Protein AF-A0A7R9BBB9-F1 (afdb_monomer)

Mean predicted aligned error: 8.65 Å

Solvent-accessible surface area (backbone atoms only — not comparable to full-atom values): 6242 Å² total; per-residue (Å²): 112,39,47,41,67,58,48,54,52,32,54,42,31,42,71,56,50,80,82,53,90,83,56,84,65,88,80,62,55,69,69,56,46,53,53,49,12,52,52,24,46,53,50,52,52,57,56,52,40,87,47,92,80,59,37,27,24,41,54,84,42,52,78,38,56,41,89,54,45,82,61,86,72,93,69,66,87,88,57,52,72,66,56,45,49,52,41,21,51,53,33,44,53,50,52,54,56,56,60,74,66,57,79,78,86,126

Nearest PDB structures (foldseek):
  2hwx-assembly1_A  TM=6.259E-01  e=3.100E-03  Homo sapiens
  2w69-assembly1_A  TM=3.303E-01  e=2.787E+00  Influenza A virus

Radius of gyration: 16.7 Å; Cα contacts (8 Å, |Δi|>4): 102; chains: 1; bounding box: 33×33×52 Å

Sequence (106 aa):
MVPLVVIKELEGLARGGRDRDFIPLAHVAPEHAARVAESAKTALTFLRSRLPGVRCVTSRGTVLAPTSCAMEEETDLQQGNDDRILTTSLSLCKIANDEDTKPGRC

Organism: Timema shepardi (NCBI:txid629360)

pLDDT: mean 79.69, std 15.16, range [39.44, 96.69]

InterPro domains:
  IPR002716 PIN domain [PF13638] (2-94)

Structure (mmCIF, N/CA/C/O backbone):
data_AF-A0A7R9BBB9-F1
#
_entry.id   AF-A0A7R9BBB9-F1
#
loop_
_atom_site.group_PDB
_atom_site.id
_atom_site.type_symbol
_atom_site.label_atom_id
_atom_site.label_alt_id
_atom_site.label_comp_id
_atom_site.label_asym_id
_atom_site.label_entity_id
_atom_site.label_seq_id
_atom_site.pdbx_PDB_ins_code
_atom_site.Cartn_x
_atom_site.Cartn_y
_atom_site.Cartn_z
_atom_site.occupancy
_atom_site.B_iso_or_equiv
_atom_site.auth_seq_id
_atom_site.auth_comp_id
_atom_site.auth_asym_id
_atom_site.auth_atom_id
_atom_site.pdbx_PDB_model_num
ATOM 1 N N . MET A 1 1 ? -7.695 6.580 5.595 1.00 88.19 1 MET A N 1
ATOM 2 C CA . MET A 1 1 ? -6.704 5.791 6.358 1.00 88.19 1 MET A CA 1
ATOM 3 C C . MET A 1 1 ? -6.015 4.846 5.391 1.00 88.19 1 MET A C 1
ATOM 5 O O . MET A 1 1 ? -6.701 4.334 4.520 1.00 88.19 1 MET A O 1
ATOM 9 N N . VAL A 1 2 ? -4.699 4.666 5.493 1.00 91.94 2 VAL A N 1
ATOM 10 C CA . VAL A 1 2 ? -3.900 3.883 4.538 1.00 91.94 2 VAL A CA 1
ATOM 11 C C . VAL A 1 2 ? -3.165 2.761 5.281 1.00 91.94 2 VAL A C 1
ATOM 13 O O . VAL A 1 2 ? -2.363 3.069 6.163 1.00 91.94 2 VAL A O 1
ATOM 16 N N . PRO A 1 3 ? -3.424 1.479 4.973 1.00 92.50 3 PRO A N 1
ATOM 17 C CA . PRO A 1 3 ? -2.695 0.365 5.576 1.00 92.50 3 PRO A CA 1
ATOM 18 C C . PRO A 1 3 ? -1.192 0.425 5.267 1.00 92.50 3 PRO A C 1
ATOM 20 O O . PRO A 1 3 ? -0.805 0.726 4.138 1.00 92.50 3 PRO A O 1
ATOM 23 N N . LEU A 1 4 ? -0.337 0.091 6.238 1.00 90.94 4 LEU A N 1
ATOM 24 C CA . LEU A 1 4 ? 1.124 0.110 6.059 1.00 90.94 4 LEU A CA 1
ATOM 25 C C . LEU A 1 4 ? 1.624 -0.790 4.923 1.00 90.94 4 LEU A C 1
ATOM 27 O O . LEU A 1 4 ? 2.582 -0.432 4.243 1.00 90.94 4 LEU A O 1
ATOM 31 N N . VAL A 1 5 ? 0.962 -1.925 4.679 1.00 89.88 5 VAL A N 1
ATOM 32 C CA . VAL A 1 5 ? 1.302 -2.818 3.560 1.00 89.88 5 VAL A CA 1
ATOM 33 C C . VAL A 1 5 ? 1.246 -2.092 2.211 1.00 89.88 5 VAL A C 1
ATOM 35 O O . VAL A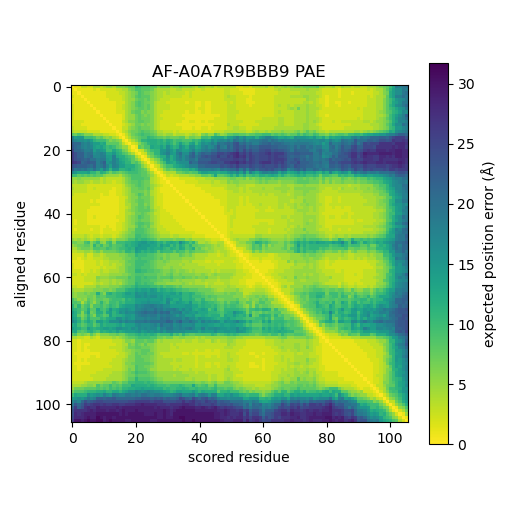 1 5 ? 2.130 -2.274 1.383 1.00 89.88 5 VAL A O 1
ATOM 38 N N . VAL A 1 6 ? 0.295 -1.170 2.031 1.00 92.31 6 VAL A N 1
ATOM 39 C CA . VAL A 1 6 ? 0.173 -0.360 0.809 1.00 92.31 6 VAL A CA 1
ATOM 40 C C . VAL A 1 6 ? 1.343 0.616 0.677 1.00 92.31 6 VAL A C 1
ATOM 42 O O . VAL A 1 6 ? 1.828 0.842 -0.428 1.00 92.31 6 VAL A O 1
ATOM 45 N N . ILE A 1 7 ? 1.835 1.175 1.789 1.00 91.62 7 ILE A N 1
ATOM 46 C CA . ILE A 1 7 ? 3.013 2.056 1.774 1.00 91.62 7 ILE A CA 1
ATOM 47 C C . ILE A 1 7 ? 4.252 1.278 1.319 1.00 91.62 7 ILE A C 1
ATOM 49 O O . ILE A 1 7 ? 4.965 1.751 0.436 1.00 91.62 7 ILE A O 1
ATOM 53 N N . LYS A 1 8 ? 4.464 0.070 1.859 1.00 89.69 8 LYS A N 1
ATOM 54 C CA . LYS A 1 8 ? 5.587 -0.800 1.472 1.00 89.69 8 LYS A CA 1
ATOM 55 C C . LYS A 1 8 ? 5.536 -1.167 -0.017 1.00 89.69 8 LYS A C 1
ATOM 57 O O . LYS A 1 8 ? 6.537 -1.027 -0.716 1.00 89.69 8 LYS A O 1
ATOM 62 N N . GLU A 1 9 ? 4.363 -1.544 -0.527 1.00 90.56 9 GLU A N 1
ATOM 63 C CA . GLU A 1 9 ? 4.172 -1.841 -1.955 1.00 90.56 9 GLU A CA 1
ATOM 64 C C . GLU A 1 9 ? 4.468 -0.621 -2.841 1.00 90.56 9 GLU A C 1
ATOM 66 O O . GLU A 1 9 ? 5.175 -0.734 -3.843 1.00 90.56 9 GLU A O 1
ATOM 71 N N . LEU A 1 10 ? 3.999 0.573 -2.459 1.00 92.75 10 LEU A N 1
ATOM 72 C CA . LEU A 1 10 ? 4.305 1.809 -3.186 1.00 92.75 10 LEU A CA 1
ATOM 73 C C . LEU A 1 10 ? 5.808 2.122 -3.190 1.00 92.75 10 LEU A C 1
ATOM 75 O O . LEU A 1 10 ? 6.329 2.587 -4.203 1.00 92.75 10 LEU A O 1
ATOM 79 N N . GLU A 1 11 ? 6.523 1.856 -2.096 1.00 90.62 11 GLU A N 1
ATOM 80 C CA . GLU A 1 11 ? 7.981 2.013 -2.038 1.00 90.62 11 GLU A CA 1
ATOM 81 C C . GLU A 1 11 ? 8.705 1.019 -2.955 1.00 90.62 11 GLU A C 1
ATOM 83 O O . GLU A 1 11 ? 9.639 1.413 -3.662 1.00 90.62 11 GLU A O 1
ATOM 88 N N .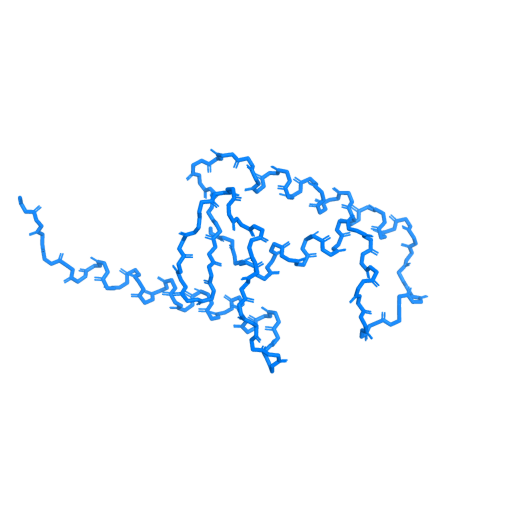 GLY A 1 12 ? 8.242 -0.233 -3.018 1.00 89.69 12 GLY A N 1
ATOM 89 C CA . GLY A 1 12 ? 8.737 -1.233 -3.968 1.00 89.69 12 GLY A CA 1
ATOM 90 C C . GLY A 1 12 ? 8.487 -0.832 -5.427 1.00 89.69 12 GLY A C 1
ATOM 91 O O . GLY A 1 12 ? 9.398 -0.874 -6.263 1.00 89.69 12 GLY A O 1
ATOM 92 N N . LEU A 1 13 ? 7.279 -0.352 -5.738 1.00 91.38 13 LEU A N 1
ATOM 93 C CA . LEU A 1 13 ? 6.912 0.141 -7.069 1.00 91.38 13 LEU A CA 1
ATOM 94 C C . LEU A 1 13 ? 7.733 1.372 -7.471 1.00 91.38 13 LEU A C 1
ATOM 96 O O . LEU A 1 13 ? 8.240 1.425 -8.591 1.00 91.38 13 LEU A O 1
ATOM 100 N N . ALA A 1 14 ? 7.951 2.321 -6.558 1.00 92.06 14 ALA A N 1
ATOM 101 C CA . ALA A 1 14 ? 8.761 3.515 -6.807 1.00 92.06 14 ALA A CA 1
ATOM 102 C C . ALA A 1 14 ? 10.228 3.190 -7.154 1.00 92.06 14 ALA A C 1
ATOM 104 O O . ALA A 1 14 ? 10.876 3.955 -7.874 1.00 92.06 14 ALA A O 1
ATOM 105 N N . ARG A 1 15 ? 10.749 2.044 -6.688 1.00 89.00 15 ARG A N 1
ATOM 106 C CA . ARG A 1 15 ? 12.092 1.525 -7.021 1.00 89.00 15 ARG A CA 1
ATOM 107 C C . ARG A 1 15 ? 12.141 0.744 -8.342 1.00 89.00 15 ARG A C 1
ATOM 109 O O . ARG A 1 15 ? 13.227 0.311 -8.748 1.00 89.00 15 ARG A O 1
ATOM 116 N N . GLY A 1 16 ? 11.001 0.590 -9.017 1.00 79.62 16 GLY A N 1
ATOM 117 C CA . GLY A 1 16 ? 10.863 -0.124 -10.285 1.00 79.62 16 GLY A CA 1
ATOM 118 C C . GLY A 1 16 ? 10.466 -1.594 -10.142 1.00 79.62 16 GLY A C 1
ATOM 119 O O . GLY A 1 16 ? 10.739 -2.366 -11.053 1.00 79.62 16 GLY A O 1
ATOM 120 N N . GLY A 1 17 ? 9.872 -2.003 -9.011 1.00 69.25 17 GLY A N 1
ATOM 121 C CA . GLY A 1 17 ? 9.321 -3.355 -8.837 1.00 69.25 17 GLY A CA 1
ATOM 122 C C . GLY A 1 17 ? 10.362 -4.481 -8.836 1.00 69.25 17 GLY A C 1
ATOM 123 O O . GLY A 1 17 ? 10.017 -5.626 -9.108 1.00 69.25 17 GLY A O 1
ATOM 124 N N . ARG A 1 18 ? 11.628 -4.153 -8.549 1.00 59.12 18 ARG A N 1
ATOM 125 C CA . ARG A 1 18 ? 12.780 -5.070 -8.623 1.00 59.12 18 ARG A CA 1
ATOM 126 C C . ARG A 1 18 ? 12.819 -6.150 -7.533 1.00 59.12 18 ARG A C 1
ATOM 128 O O . ARG A 1 18 ? 13.566 -7.099 -7.698 1.00 59.12 18 ARG A O 1
ATOM 135 N N . ASP A 1 19 ? 12.002 -6.014 -6.489 1.00 56.72 19 ASP A N 1
ATOM 136 C CA . ASP A 1 19 ? 11.912 -6.937 -5.339 1.00 56.72 19 ASP A CA 1
ATOM 137 C C . ASP A 1 19 ? 10.787 -7.981 -5.480 1.00 56.72 19 ASP A C 1
ATOM 139 O O . ASP A 1 19 ? 10.430 -8.675 -4.532 1.00 56.72 19 ASP A O 1
ATOM 143 N N . ARG A 1 20 ? 10.150 -8.080 -6.656 1.00 57.72 20 ARG A N 1
ATOM 144 C CA . ARG A 1 20 ? 9.108 -9.089 -6.887 1.00 57.72 20 ARG A CA 1
ATOM 145 C C . ARG A 1 20 ? 9.764 -10.438 -7.172 1.00 57.72 20 ARG A C 1
ATOM 147 O O . ARG A 1 20 ? 9.859 -10.838 -8.327 1.00 57.72 20 ARG A O 1
ATOM 154 N N . ASP A 1 21 ? 10.130 -11.157 -6.117 1.00 54.25 21 ASP A N 1
ATOM 155 C CA . ASP A 1 21 ? 10.695 -12.516 -6.187 1.00 54.25 21 ASP A CA 1
ATOM 156 C C . ASP A 1 21 ? 9.783 -13.538 -6.905 1.00 54.25 21 ASP A C 1
ATOM 158 O O . ASP A 1 21 ? 10.227 -14.619 -7.285 1.00 54.25 21 ASP A O 1
ATOM 162 N N . PHE A 1 22 ? 8.505 -13.204 -7.136 1.00 52.06 22 PHE A N 1
ATOM 163 C CA . PHE A 1 22 ? 7.478 -14.170 -7.545 1.00 52.06 22 PHE A CA 1
ATOM 164 C C . PHE A 1 22 ? 6.860 -13.962 -8.930 1.00 52.06 22 PHE A C 1
ATOM 166 O O . PHE A 1 22 ? 6.099 -14.820 -9.374 1.00 52.06 22 PHE A O 1
ATOM 173 N N . ILE A 1 23 ? 7.164 -12.873 -9.647 1.00 52.88 23 ILE A N 1
ATOM 174 C CA . ILE A 1 23 ? 6.703 -12.722 -11.036 1.00 52.88 23 ILE A CA 1
ATOM 175 C C . ILE A 1 23 ? 7.902 -12.409 -11.921 1.00 52.88 23 ILE A C 1
ATOM 177 O O . ILE A 1 23 ? 8.438 -11.304 -11.827 1.00 52.88 23 ILE A O 1
ATOM 181 N N . PRO A 1 24 ? 8.295 -13.322 -12.829 1.00 48.97 24 PRO A N 1
ATOM 182 C CA . PRO A 1 24 ? 9.211 -12.978 -13.899 1.00 48.97 24 PRO A CA 1
ATOM 183 C C . PRO A 1 24 ? 8.596 -11.805 -14.668 1.00 48.97 24 PRO A C 1
ATOM 185 O O . PRO A 1 24 ? 7.622 -11.963 -15.403 1.00 48.97 24 PRO A O 1
ATOM 188 N N . LEU A 1 25 ? 9.157 -10.607 -14.496 1.00 56.38 25 LEU A N 1
ATOM 189 C CA . LEU A 1 25 ? 8.780 -9.363 -15.183 1.00 56.38 25 LEU A CA 1
ATOM 190 C C . LEU A 1 25 ? 9.009 -9.421 -16.708 1.00 56.38 25 LEU A C 1
ATOM 192 O O . LEU A 1 25 ? 9.016 -8.387 -17.368 1.00 56.38 25 LEU A O 1
ATOM 196 N N . ALA A 1 26 ? 9.146 -10.615 -17.290 1.00 56.06 26 ALA A N 1
ATOM 197 C CA . ALA A 1 26 ? 9.344 -10.859 -18.713 1.00 56.06 26 ALA A CA 1
ATOM 198 C C . ALA A 1 26 ? 8.229 -10.271 -19.605 1.00 56.06 26 ALA A C 1
ATOM 200 O O . ALA A 1 26 ? 8.405 -10.185 -20.815 1.00 56.06 26 ALA A O 1
ATOM 201 N N . HIS A 1 27 ? 7.104 -9.831 -19.024 1.00 60.91 27 HIS A N 1
ATOM 202 C CA . HIS A 1 27 ? 5.946 -9.307 -19.754 1.00 60.91 27 HIS A CA 1
ATOM 203 C C . HIS A 1 27 ? 5.565 -7.855 -19.431 1.00 60.91 27 HIS A C 1
ATOM 205 O O . HIS A 1 27 ? 4.607 -7.347 -20.012 1.00 60.91 27 HIS A O 1
ATOM 211 N N . VAL A 1 28 ? 6.275 -7.159 -18.535 1.00 69.44 28 VAL A N 1
ATOM 212 C CA . VAL A 1 28 ? 5.963 -5.748 -18.255 1.00 69.44 28 VAL A CA 1
ATOM 213 C C . VAL A 1 28 ? 6.836 -4.856 -19.126 1.00 69.44 28 VAL A C 1
ATOM 215 O O . VAL A 1 28 ? 8.054 -4.817 -18.970 1.00 69.44 28 VAL A O 1
ATOM 218 N N . ALA A 1 29 ? 6.204 -4.115 -20.040 1.00 82.12 29 ALA A N 1
ATOM 219 C CA . ALA A 1 29 ? 6.898 -3.147 -20.880 1.00 82.12 29 ALA A CA 1
ATOM 220 C C . ALA A 1 29 ? 7.672 -2.135 -20.002 1.00 82.12 29 ALA A C 1
ATOM 222 O O . ALA A 1 29 ? 7.073 -1.563 -19.082 1.00 82.12 29 ALA A O 1
ATOM 223 N N . PRO A 1 30 ? 8.961 -1.857 -20.280 1.00 83.44 30 PRO A N 1
ATOM 224 C CA . PRO A 1 30 ? 9.777 -0.949 -19.466 1.00 83.44 30 PRO A CA 1
ATOM 225 C C . PRO A 1 30 ? 9.148 0.436 -19.275 1.00 83.44 30 PRO A C 1
ATOM 227 O O . PRO A 1 30 ? 9.211 1.019 -18.195 1.00 83.44 30 PRO A O 1
ATOM 230 N N . GLU A 1 31 ? 8.472 0.937 -20.307 1.00 87.88 31 GLU A N 1
ATOM 231 C CA . GLU A 1 31 ? 7.762 2.215 -20.276 1.00 87.88 31 GLU A CA 1
ATOM 232 C C . GLU A 1 31 ? 6.569 2.198 -19.303 1.00 87.88 31 GLU A C 1
ATOM 234 O O . GLU A 1 31 ? 6.330 3.164 -18.575 1.00 87.88 31 GLU A O 1
ATOM 239 N N . HIS A 1 32 ? 5.850 1.072 -19.218 1.00 88.25 32 HIS A N 1
ATOM 240 C CA . HIS A 1 32 ? 4.781 0.891 -18.237 1.00 88.25 32 HIS A CA 1
ATOM 241 C C . HIS A 1 32 ? 5.343 0.853 -16.813 1.00 88.25 32 HIS A C 1
ATOM 243 O O . HIS A 1 32 ? 4.829 1.547 -15.936 1.00 88.25 32 HIS A O 1
ATOM 249 N N . ALA A 1 33 ? 6.427 0.103 -16.587 1.00 87.06 33 ALA A N 1
ATOM 250 C CA . ALA A 1 33 ? 7.085 0.046 -15.284 1.00 87.06 33 ALA A CA 1
ATOM 251 C C . ALA A 1 33 ? 7.567 1.434 -14.825 1.00 87.06 33 ALA A C 1
ATOM 253 O O . ALA A 1 33 ? 7.350 1.809 -13.673 1.00 87.06 33 ALA A O 1
ATOM 254 N N . ALA A 1 34 ? 8.145 2.232 -15.730 1.00 90.12 34 ALA A N 1
ATOM 255 C CA . ALA A 1 34 ?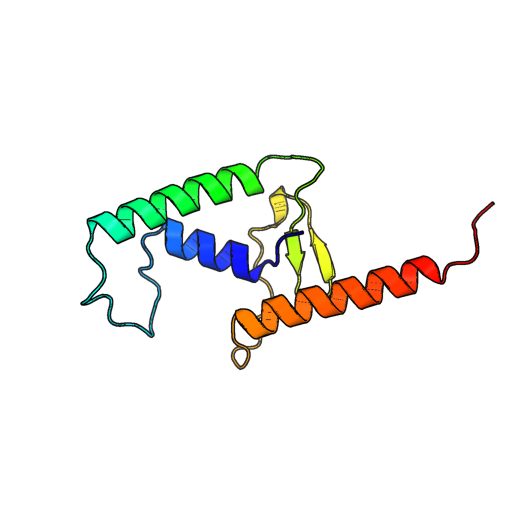 8.565 3.602 -15.441 1.00 90.12 34 ALA A CA 1
ATOM 256 C C . ALA A 1 34 ? 7.382 4.505 -15.051 1.00 90.12 34 ALA A C 1
ATOM 258 O O . ALA A 1 34 ? 7.456 5.227 -14.055 1.00 90.12 34 ALA A O 1
ATOM 259 N N . ARG A 1 35 ? 6.261 4.423 -15.780 1.00 93.12 35 ARG A N 1
ATOM 260 C CA . ARG A 1 35 ? 5.030 5.163 -15.452 1.00 93.12 35 ARG A CA 1
ATOM 261 C C . ARG A 1 35 ? 4.461 4.787 -14.085 1.00 93.12 35 ARG A C 1
ATOM 263 O O . ARG A 1 35 ? 4.040 5.670 -13.335 1.00 93.12 35 ARG A O 1
ATOM 270 N N . VAL A 1 36 ? 4.433 3.494 -13.761 1.00 93.94 36 VAL A N 1
ATOM 271 C CA . VAL A 1 36 ? 3.962 3.005 -12.456 1.00 93.94 36 VAL A CA 1
ATOM 272 C C . VAL A 1 36 ? 4.886 3.489 -11.342 1.00 93.94 36 VAL A C 1
ATOM 274 O O . VAL A 1 36 ? 4.400 3.995 -10.333 1.00 93.94 36 VAL A O 1
ATOM 277 N N . ALA A 1 37 ? 6.205 3.419 -11.541 1.00 93.62 37 ALA A N 1
ATOM 278 C CA . ALA A 1 37 ? 7.175 3.915 -10.572 1.00 93.62 37 ALA A CA 1
ATOM 279 C C . ALA A 1 37 ? 7.004 5.419 -10.302 1.00 93.62 37 ALA A C 1
ATOM 281 O O . ALA A 1 37 ? 7.019 5.841 -9.147 1.00 93.62 37 ALA A O 1
ATOM 282 N N . GLU A 1 38 ? 6.790 6.232 -11.339 1.00 95.81 38 GLU A N 1
ATOM 283 C CA . GLU A 1 38 ? 6.581 7.676 -11.175 1.00 95.81 38 GLU A CA 1
ATOM 284 C C . GLU A 1 38 ? 5.252 8.005 -10.478 1.00 95.81 38 GLU A C 1
ATOM 286 O O . GLU A 1 38 ? 5.189 8.855 -9.583 1.00 95.81 38 GLU A O 1
ATOM 291 N N . SER A 1 39 ? 4.199 7.255 -10.808 1.00 96.69 39 SER A N 1
ATOM 292 C CA . SER A 1 39 ? 2.910 7.355 -10.116 1.00 96.69 39 SER A CA 1
ATOM 293 C C . SER A 1 39 ? 3.051 7.001 -8.631 1.00 96.69 39 SER A C 1
ATOM 295 O O . SER A 1 39 ? 2.514 7.700 -7.771 1.00 96.69 39 SER A O 1
ATOM 297 N N . ALA A 1 40 ? 3.836 5.968 -8.307 1.00 95.44 40 ALA A N 1
ATOM 298 C CA . ALA A 1 40 ? 4.101 5.559 -6.932 1.00 95.44 40 ALA A CA 1
ATOM 299 C C . ALA A 1 40 ? 4.900 6.615 -6.147 1.00 95.44 40 ALA A C 1
ATOM 301 O O . ALA A 1 40 ? 4.556 6.911 -5.002 1.00 95.44 40 ALA A O 1
ATOM 302 N N . LYS A 1 4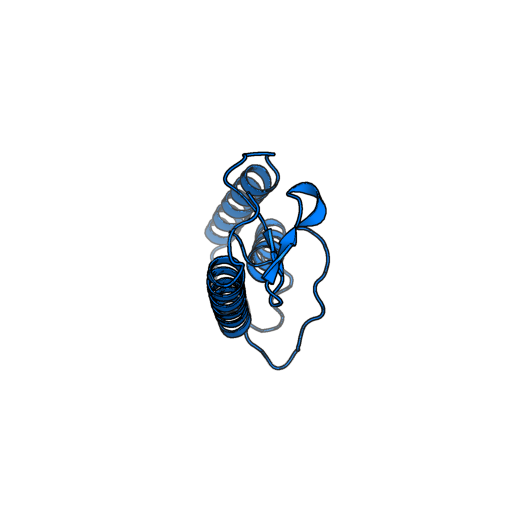1 ? 5.907 7.258 -6.756 1.00 95.19 41 LYS A N 1
ATOM 303 C CA . LYS A 1 41 ? 6.631 8.386 -6.131 1.00 95.19 41 LYS A CA 1
ATOM 304 C C . LYS A 1 41 ? 5.704 9.560 -5.822 1.00 95.19 41 LYS A C 1
ATOM 306 O O . LYS A 1 41 ? 5.783 10.143 -4.736 1.00 95.19 41 LYS A O 1
ATOM 311 N N . THR A 1 42 ? 4.808 9.885 -6.752 1.00 95.75 42 THR A N 1
ATOM 312 C CA . THR A 1 42 ? 3.811 10.949 -6.569 1.00 95.75 42 THR A CA 1
ATOM 313 C C . THR A 1 42 ? 2.867 10.617 -5.413 1.00 95.75 42 THR A C 1
ATOM 315 O O . THR A 1 42 ? 2.663 11.444 -4.522 1.00 95.75 42 THR A O 1
ATOM 318 N N . ALA A 1 43 ? 2.364 9.381 -5.363 1.00 93.88 43 ALA A N 1
ATOM 319 C CA . ALA A 1 43 ? 1.523 8.905 -4.268 1.00 93.88 43 ALA A CA 1
ATOM 320 C C . ALA A 1 43 ? 2.248 8.967 -2.913 1.00 93.88 43 ALA A C 1
ATOM 322 O O . ALA A 1 43 ? 1.698 9.495 -1.952 1.00 93.88 43 ALA A O 1
ATOM 323 N N . LEU A 1 44 ? 3.501 8.508 -2.827 1.00 91.69 44 LEU A N 1
ATOM 324 C CA . LEU A 1 44 ? 4.296 8.584 -1.593 1.00 91.69 44 LEU A CA 1
ATOM 325 C C . LEU A 1 44 ? 4.534 10.026 -1.138 1.00 91.69 44 LEU A C 1
ATOM 327 O O . LEU A 1 44 ? 4.503 10.309 0.058 1.00 91.69 44 LEU A O 1
ATOM 331 N N . THR A 1 45 ? 4.742 10.945 -2.080 1.00 91.81 45 THR A N 1
ATOM 332 C CA . THR A 1 45 ? 4.889 12.377 -1.783 1.00 91.81 45 THR A CA 1
ATOM 333 C C . THR A 1 45 ? 3.601 12.937 -1.185 1.00 91.81 45 THR A C 1
ATOM 335 O O . THR A 1 45 ? 3.638 13.607 -0.154 1.00 91.81 45 THR A O 1
ATOM 338 N N . PHE A 1 46 ? 2.451 12.596 -1.772 1.00 90.44 46 PHE A N 1
ATOM 339 C CA . PHE A 1 46 ? 1.143 12.958 -1.234 1.00 90.44 46 PHE A CA 1
ATO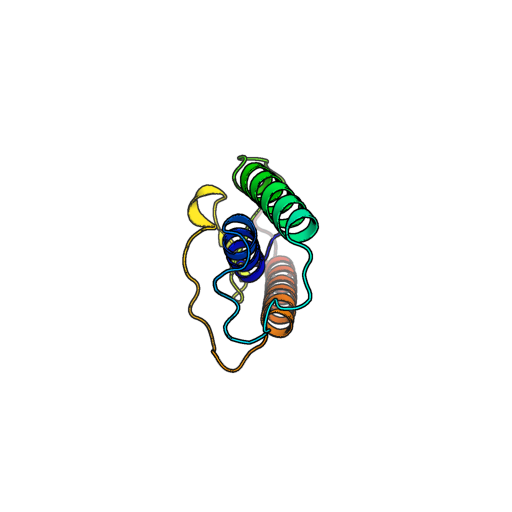M 340 C C . PHE A 1 46 ? 0.902 12.354 0.157 1.00 90.44 46 PHE A C 1
ATOM 342 O O . PHE A 1 46 ? 0.490 13.060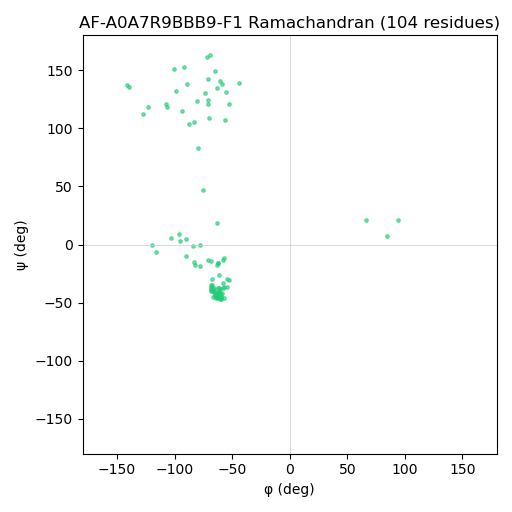 1.070 1.00 90.44 46 PHE A O 1
ATOM 349 N N . LEU A 1 47 ? 1.208 11.074 0.364 1.00 88.31 47 LEU A N 1
ATOM 350 C CA . LEU A 1 47 ? 0.972 10.390 1.641 1.00 88.31 47 LEU A CA 1
ATOM 351 C C . LEU A 1 47 ? 1.859 10.910 2.779 1.00 88.31 47 LEU A C 1
ATOM 353 O O . LEU A 1 47 ? 1.446 10.900 3.936 1.00 88.31 47 LEU A O 1
ATOM 357 N N . ARG A 1 48 ? 3.064 11.389 2.452 1.00 84.50 48 ARG A N 1
ATOM 358 C CA . ARG A 1 48 ? 3.986 12.026 3.406 1.00 84.50 48 ARG A CA 1
ATOM 359 C C . ARG A 1 48 ? 3.681 13.505 3.629 1.00 84.50 48 ARG A C 1
ATOM 361 O O . ARG A 1 48 ? 4.183 14.091 4.590 1.00 84.50 48 ARG A O 1
ATOM 368 N N . SER A 1 49 ? 2.868 14.120 2.769 1.00 80.12 49 SER A N 1
ATOM 369 C CA . SER A 1 49 ? 2.379 15.471 3.017 1.00 80.12 49 SER A CA 1
ATOM 370 C C . SER A 1 49 ? 1.514 15.454 4.283 1.00 80.12 49 SER A C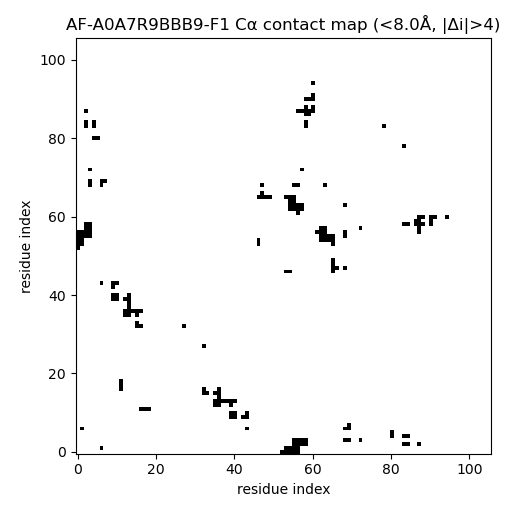 1
ATOM 372 O O . SER A 1 49 ? 0.719 14.541 4.499 1.00 80.12 49 SER A O 1
ATOM 374 N N . ARG A 1 50 ? 1.704 16.431 5.179 1.00 73.88 50 ARG A N 1
ATOM 375 C CA . ARG A 1 50 ? 1.023 16.501 6.489 1.00 73.88 50 ARG A CA 1
ATOM 376 C C . ARG A 1 50 ? -0.444 16.937 6.350 1.00 73.88 50 ARG A C 1
ATOM 378 O O . ARG A 1 50 ? -0.897 17.837 7.052 1.00 73.88 50 ARG A O 1
ATOM 385 N N . LEU A 1 51 ? -1.175 16.339 5.414 1.00 81.06 51 LEU A N 1
ATOM 386 C CA . LEU A 1 51 ? -2.579 16.639 5.184 1.00 81.06 51 LEU A CA 1
ATOM 387 C C . LEU A 1 51 ? -3.430 16.036 6.311 1.00 81.06 51 LEU A C 1
ATOM 389 O O . LEU A 1 51 ? -3.314 14.841 6.589 1.00 81.06 51 LEU A O 1
ATOM 393 N N . PRO A 1 52 ? -4.332 16.817 6.929 1.00 77.50 52 PRO A N 1
ATOM 394 C CA . PRO A 1 52 ? -5.088 16.392 8.111 1.00 77.50 52 PRO A CA 1
ATOM 395 C C . PRO A 1 52 ? -6.030 15.197 7.865 1.00 77.50 52 PRO A C 1
ATOM 397 O O . PRO A 1 52 ? -6.441 14.535 8.814 1.00 77.50 52 PRO A O 1
ATOM 400 N N . GLY A 1 53 ? -6.353 14.882 6.606 1.00 82.50 53 GLY A N 1
ATOM 401 C CA . GLY A 1 53 ? -7.199 13.740 6.234 1.00 82.50 53 GLY A CA 1
ATOM 402 C C . GLY A 1 53 ? -6.450 12.427 5.971 1.00 82.50 53 GLY A C 1
ATOM 403 O O . GLY A 1 53 ? -7.084 11.377 5.836 1.00 82.50 53 GLY A O 1
ATOM 404 N N . VAL A 1 54 ? -5.116 12.451 5.896 1.00 85.50 54 VAL A N 1
ATOM 405 C CA . VAL A 1 54 ? -4.311 11.286 5.509 1.00 85.50 54 VAL A CA 1
ATOM 406 C C . VAL A 1 54 ? -3.587 10.735 6.730 1.00 85.50 54 VAL A C 1
ATOM 408 O O . VAL A 1 54 ? -2.825 11.427 7.397 1.00 85.50 54 VAL A O 1
ATOM 411 N N . ARG A 1 55 ? -3.856 9.466 7.046 1.00 88.00 55 ARG A N 1
ATOM 412 C CA . ARG A 1 55 ? -3.294 8.763 8.205 1.00 88.00 55 ARG A CA 1
ATOM 413 C C . ARG A 1 55 ? -2.928 7.343 7.810 1.00 88.00 55 ARG A C 1
ATOM 415 O O . ARG A 1 55 ? -3.746 6.691 7.153 1.00 88.00 55 ARG A O 1
ATOM 422 N N . CYS A 1 56 ? -1.754 6.874 8.218 1.00 90.06 56 CYS A N 1
ATOM 423 C CA . CYS A 1 56 ? -1.345 5.486 8.013 1.00 90.06 56 CYS A CA 1
ATOM 424 C C . CYS A 1 56 ? -1.740 4.630 9.208 1.00 90.06 56 CYS A C 1
ATOM 426 O O . CYS A 1 56 ? -1.865 5.144 10.320 1.00 90.06 56 CYS A O 1
ATOM 428 N N . VAL A 1 57 ? -1.961 3.340 8.980 1.00 91.38 57 VAL A N 1
ATOM 429 C CA . VAL A 1 57 ? -2.484 2.443 10.009 1.00 91.38 57 VAL A CA 1
ATOM 430 C C . VAL A 1 57 ? -1.812 1.084 9.930 1.00 91.38 57 VAL A C 1
ATOM 432 O O . VAL A 1 57 ? -1.632 0.535 8.842 1.00 91.38 57 VAL A O 1
ATOM 435 N N . THR A 1 58 ? -1.463 0.541 11.090 1.00 90.38 58 THR A N 1
ATOM 436 C CA . THR A 1 58 ? -1.010 -0.847 11.228 1.00 90.38 58 THR A CA 1
ATOM 437 C C . THR A 1 58 ? -2.187 -1.819 11.046 1.00 90.38 58 THR A C 1
ATOM 439 O O . THR A 1 58 ? -3.354 -1.443 11.185 1.00 90.38 58 THR A O 1
ATOM 442 N N . SER A 1 59 ? -1.913 -3.093 10.771 1.00 86.38 59 SER A N 1
ATOM 443 C CA . SER A 1 59 ? -2.902 -4.187 10.790 1.00 86.38 59 SER A CA 1
ATOM 444 C C . SER A 1 59 ? -3.655 -4.294 12.122 1.00 86.38 59 SER A C 1
ATOM 446 O O . SER A 1 59 ? -4.842 -4.621 12.143 1.00 86.38 59 SER A O 1
ATOM 448 N N . ARG A 1 60 ? -3.008 -3.910 13.231 1.00 86.50 60 ARG A N 1
ATOM 449 C CA . ARG A 1 60 ? -3.605 -3.844 14.577 1.00 86.50 60 ARG A CA 1
ATOM 450 C C . ARG A 1 60 ? -4.481 -2.605 14.813 1.00 86.50 60 ARG A C 1
ATOM 452 O O . ARG A 1 60 ? -5.020 -2.446 15.901 1.00 86.50 60 ARG A O 1
ATOM 459 N N . GLY A 1 61 ? -4.626 -1.720 13.824 1.00 87.19 61 GLY A N 1
ATOM 460 C CA . GLY A 1 61 ? -5.464 -0.521 13.919 1.00 87.19 61 GLY A CA 1
ATOM 461 C C . GLY A 1 61 ? -4.786 0.686 14.578 1.00 87.19 61 GLY A C 1
ATOM 462 O O . GLY A 1 61 ? -5.432 1.710 14.794 1.00 87.19 61 GLY A O 1
ATOM 463 N N . THR A 1 62 ? -3.483 0.617 14.873 1.00 89.31 62 THR A N 1
ATOM 464 C CA . THR A 1 62 ? -2.738 1.761 15.415 1.00 89.31 62 THR A CA 1
ATOM 465 C C . THR A 1 62 ? -2.556 2.817 14.336 1.00 89.31 62 THR A C 1
ATOM 467 O O . THR A 1 62 ? -1.949 2.561 13.295 1.00 89.31 62 THR A O 1
ATOM 470 N N . VAL A 1 63 ? -3.058 4.019 14.602 1.00 89.00 63 VAL A N 1
ATOM 471 C CA . VAL A 1 63 ? -2.914 5.170 13.712 1.00 89.00 63 VAL A CA 1
ATOM 472 C C . VAL A 1 63 ? -1.536 5.795 13.905 1.00 89.00 63 VAL A C 1
ATOM 474 O O . VAL A 1 63 ? -1.169 6.195 15.007 1.00 89.00 63 VAL A O 1
ATOM 477 N N . LEU A 1 64 ? -0.783 5.896 12.817 1.00 85.44 64 LEU A N 1
ATOM 478 C CA . LEU A 1 64 ? 0.563 6.449 12.792 1.00 85.44 64 LEU A CA 1
ATOM 479 C C . LEU A 1 64 ? 0.567 7.888 12.278 1.00 85.44 64 LEU A C 1
ATOM 481 O O . LEU A 1 64 ? -0.263 8.286 11.453 1.00 85.44 64 LEU A O 1
ATOM 485 N N . ALA A 1 65 ? 1.542 8.663 12.751 1.00 78.12 65 ALA A N 1
ATOM 486 C CA . ALA A 1 65 ? 1.816 9.981 12.204 1.00 78.12 65 ALA A CA 1
ATOM 487 C C . ALA A 1 65 ? 2.287 9.858 10.740 1.00 78.12 65 ALA A C 1
ATOM 489 O O . ALA A 1 65 ? 2.969 8.890 10.399 1.00 78.12 65 ALA A O 1
ATOM 490 N N . PRO A 1 66 ? 2.017 10.855 9.876 1.00 70.69 66 PRO A N 1
ATOM 491 C CA . PRO A 1 66 ? 2.455 10.831 8.476 1.00 70.69 66 PRO A CA 1
ATOM 492 C C . PRO A 1 66 ? 3.964 10.581 8.296 1.00 70.69 66 PRO A C 1
ATOM 494 O O . PRO A 1 66 ? 4.394 9.970 7.322 1.00 70.69 66 PRO A O 1
ATOM 497 N N . THR A 1 67 ? 4.784 11.014 9.259 1.00 69.31 67 THR A N 1
ATOM 498 C CA . THR A 1 67 ? 6.243 10.828 9.250 1.00 69.31 67 THR A CA 1
ATOM 499 C C . THR A 1 67 ? 6.701 9.423 9.644 1.00 69.31 67 THR A C 1
ATOM 501 O O . THR A 1 67 ? 7.838 9.075 9.351 1.00 69.31 67 THR A O 1
ATOM 504 N N . SER A 1 68 ? 5.858 8.616 10.298 1.00 71.88 68 SER A N 1
ATOM 505 C CA . SER A 1 68 ? 6.189 7.249 10.736 1.00 71.88 68 SER A CA 1
ATOM 506 C C . SER A 1 68 ? 5.576 6.158 9.852 1.00 71.88 68 SER A C 1
ATOM 508 O O . SER A 1 68 ? 5.734 4.975 10.134 1.00 71.88 68 SER A O 1
ATOM 510 N N . CYS A 1 69 ? 4.931 6.531 8.744 1.00 67.88 69 CYS A N 1
ATOM 511 C CA . CYS A 1 69 ? 4.338 5.598 7.782 1.00 67.88 69 CYS A CA 1
ATOM 512 C C . CYS A 1 69 ? 5.339 4.661 7.082 1.00 67.88 69 CYS A C 1
ATOM 514 O O . CYS A 1 69 ? 4.912 3.688 6.476 1.00 67.88 69 CYS A O 1
ATOM 516 N N . ALA A 1 70 ? 6.642 4.956 7.132 1.00 64.94 70 ALA A N 1
ATOM 517 C CA . ALA A 1 70 ? 7.693 4.120 6.544 1.00 64.94 70 ALA A CA 1
ATOM 518 C C . ALA A 1 70 ? 8.246 3.061 7.521 1.00 64.94 70 ALA A C 1
ATOM 520 O O . ALA A 1 70 ? 9.216 2.380 7.202 1.00 64.94 70 ALA A O 1
ATOM 521 N N . MET A 1 71 ? 7.681 2.941 8.732 1.00 66.06 71 MET A N 1
ATOM 522 C CA . MET A 1 71 ? 8.113 1.921 9.688 1.00 66.06 71 MET A CA 1
ATOM 523 C C . MET A 1 71 ? 7.694 0.522 9.245 1.00 66.06 71 MET A C 1
ATOM 525 O O . MET A 1 71 ? 6.593 0.292 8.739 1.00 66.06 71 MET A O 1
ATOM 529 N N . GLU A 1 72 ? 8.580 -0.432 9.502 1.00 62.91 72 GLU A N 1
ATOM 530 C CA . GLU A 1 72 ? 8.297 -1.832 9.263 1.00 62.91 72 GLU A CA 1
ATOM 531 C C . GLU A 1 72 ? 7.288 -2.363 10.278 1.00 62.91 72 GLU A C 1
ATOM 533 O O . GLU A 1 72 ? 7.484 -2.284 11.487 1.00 62.91 72 GLU A O 1
ATOM 538 N N . GLU A 1 73 ? 6.192 -2.918 9.771 1.00 69.62 73 GLU A N 1
ATOM 539 C CA . GLU A 1 73 ? 5.292 -3.744 10.565 1.00 69.62 73 GLU A CA 1
ATOM 540 C C . GLU A 1 73 ? 5.727 -5.212 10.518 1.00 69.62 73 GLU A C 1
ATOM 542 O O . GLU A 1 73 ? 6.072 -5.713 9.438 1.00 69.62 73 GLU A O 1
ATOM 547 N N . GLU A 1 74 ? 5.663 -5.875 11.678 1.00 64.75 74 GLU A N 1
ATOM 548 C CA . GLU A 1 74 ? 5.832 -7.321 11.823 1.00 64.75 74 GLU A CA 1
ATOM 549 C C . GLU A 1 74 ? 4.869 -8.031 10.867 1.00 64.75 74 GLU A C 1
ATOM 551 O O . GLU A 1 74 ? 3.661 -7.784 10.857 1.00 64.75 74 GLU A O 1
ATOM 556 N N . THR A 1 75 ? 5.440 -8.826 9.972 1.00 63.03 75 THR A N 1
ATOM 557 C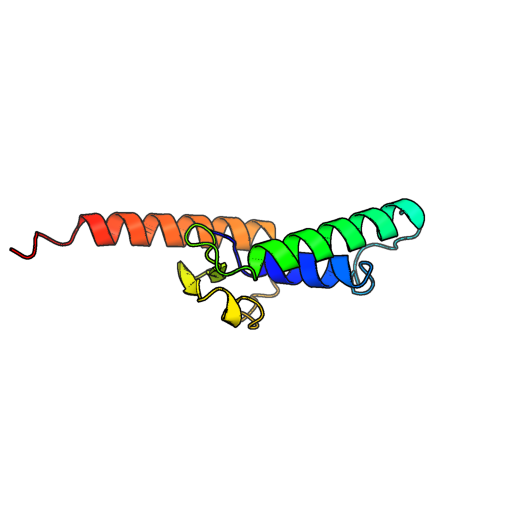 CA . THR A 1 75 ? 4.721 -9.414 8.846 1.00 63.03 75 THR A CA 1
ATOM 558 C C . THR A 1 75 ? 4.514 -10.883 9.137 1.00 63.03 75 THR A C 1
ATOM 560 O O . THR A 1 75 ? 5.486 -11.622 9.265 1.00 63.03 75 THR A O 1
ATOM 563 N N . ASP A 1 76 ? 3.257 -11.310 9.227 1.00 68.19 76 ASP A N 1
ATOM 564 C CA . ASP A 1 76 ? 2.954 -12.729 9.111 1.00 68.19 76 ASP A CA 1
ATOM 565 C C . ASP A 1 76 ? 3.189 -13.125 7.649 1.00 68.19 76 ASP A C 1
ATOM 567 O O . ASP A 1 76 ? 2.462 -12.694 6.752 1.00 68.19 76 ASP A O 1
ATOM 571 N N . LEU A 1 77 ? 4.259 -13.886 7.409 1.00 64.38 77 LEU A N 1
ATOM 572 C CA . LEU A 1 77 ? 4.683 -14.317 6.073 1.00 64.38 77 LEU A CA 1
ATOM 573 C C . LEU A 1 77 ? 3.634 -15.207 5.387 1.00 64.38 77 LEU A C 1
ATOM 575 O O . LEU A 1 77 ? 3.702 -15.399 4.175 1.00 64.38 77 LEU A O 1
ATOM 579 N N . GLN A 1 78 ? 2.668 -15.735 6.145 1.00 72.69 78 GLN A N 1
ATOM 580 C CA . GLN A 1 78 ? 1.596 -16.579 5.631 1.00 72.69 78 GLN A CA 1
ATOM 581 C C . GLN A 1 78 ? 0.435 -15.772 5.019 1.00 72.69 78 GLN A C 1
ATOM 583 O O . GLN A 1 78 ? -0.382 -16.343 4.297 1.00 72.69 78 GLN A O 1
ATOM 588 N N . GLN A 1 79 ? 0.331 -14.469 5.315 1.00 78.50 79 GLN A N 1
ATOM 589 C CA . GLN A 1 79 ? -0.791 -13.626 4.893 1.00 78.50 79 GLN A CA 1
ATOM 590 C C . GLN A 1 79 ? -0.461 -12.807 3.646 1.00 78.50 79 GLN A C 1
ATOM 592 O O . GLN A 1 79 ? 0.557 -12.113 3.582 1.00 78.50 79 GLN A O 1
ATOM 597 N N . GLY A 1 80 ? -1.372 -12.828 2.671 1.00 87.81 80 GLY A N 1
ATOM 598 C CA . GLY A 1 80 ? -1.267 -11.979 1.492 1.00 87.81 80 GLY A CA 1
ATOM 599 C C . GLY A 1 80 ? -1.482 -10.502 1.827 1.00 87.81 80 GLY A C 1
ATOM 600 O O . GLY A 1 80 ? -2.048 -10.137 2.860 1.00 87.81 80 GLY A O 1
ATOM 601 N N . ASN A 1 81 ? -1.073 -9.617 0.917 1.00 90.25 81 ASN A N 1
ATOM 602 C CA . ASN A 1 81 ? -1.296 -8.178 1.082 1.00 90.25 81 ASN A CA 1
ATOM 603 C C . ASN A 1 81 ? -2.786 -7.833 1.240 1.00 90.25 81 ASN A C 1
ATOM 605 O O . ASN A 1 81 ? -3.130 -6.975 2.055 1.00 90.25 81 ASN A O 1
ATOM 609 N N . ASP A 1 82 ? -3.662 -8.537 0.522 1.00 92.75 82 ASP A N 1
ATOM 610 C CA . ASP A 1 82 ? -5.113 -8.353 0.601 1.00 92.75 82 ASP A CA 1
ATOM 611 C C . ASP A 1 82 ? -5.662 -8.727 1.987 1.00 92.75 82 ASP A C 1
ATOM 613 O O . ASP A 1 82 ? -6.422 -7.955 2.578 1.00 92.75 82 ASP A O 1
ATOM 617 N N . ASP A 1 83 ? -5.204 -9.841 2.569 1.00 91.94 83 ASP A N 1
ATOM 618 C CA . ASP A 1 83 ? -5.587 -10.264 3.924 1.00 91.94 83 ASP A CA 1
ATOM 619 C C . ASP A 1 83 ? -5.184 -9.222 4.969 1.00 91.94 83 ASP A C 1
ATOM 621 O O . ASP A 1 83 ? -5.928 -8.934 5.911 1.00 91.94 83 ASP A O 1
ATOM 625 N N . ARG A 1 84 ? -4.015 -8.601 4.787 1.00 89.94 84 ARG A N 1
ATOM 626 C CA . ARG A 1 84 ? -3.518 -7.546 5.676 1.00 89.94 84 ARG A CA 1
ATOM 627 C C . ARG A 1 84 ? -4.361 -6.278 5.570 1.00 89.94 84 ARG A C 1
ATOM 629 O O . ARG A 1 84 ? -4.680 -5.682 6.596 1.00 89.94 84 ARG A O 1
ATOM 636 N N . ILE A 1 85 ? -4.781 -5.892 4.363 1.00 93.69 85 ILE A N 1
ATOM 637 C CA . ILE A 1 85 ? -5.694 -4.756 4.142 1.00 93.69 85 ILE A CA 1
ATOM 638 C C . ILE A 1 85 ? -7.062 -5.018 4.790 1.00 93.69 85 ILE A C 1
ATOM 640 O O . ILE A 1 85 ? -7.618 -4.136 5.460 1.00 93.69 85 ILE A O 1
ATOM 644 N N . LEU A 1 86 ? -7.600 -6.229 4.631 1.00 94.31 86 LEU A N 1
ATOM 645 C CA . LEU A 1 86 ? -8.857 -6.632 5.263 1.00 94.31 86 LEU A CA 1
ATOM 646 C C . LEU A 1 86 ? -8.731 -6.652 6.790 1.00 94.31 86 LEU A C 1
ATOM 648 O O . LEU A 1 86 ? -9.592 -6.114 7.484 1.00 94.31 86 LEU A O 1
ATOM 652 N N . THR A 1 87 ? -7.624 -7.175 7.318 1.00 92.88 87 THR A N 1
ATOM 653 C CA . THR A 1 87 ? -7.334 -7.186 8.758 1.00 92.88 87 THR A CA 1
ATOM 654 C C . THR A 1 87 ? -7.270 -5.767 9.321 1.00 92.88 87 THR A C 1
ATOM 656 O O . THR A 1 87 ? -7.913 -5.489 10.333 1.00 92.88 87 THR A O 1
ATOM 659 N N . THR A 1 88 ? -6.589 -4.834 8.641 1.00 92.94 88 THR A N 1
ATOM 660 C CA . THR A 1 88 ? -6.603 -3.411 9.021 1.00 92.94 88 THR A CA 1
ATOM 661 C C . THR A 1 88 ? -8.027 -2.857 9.059 1.00 92.94 88 THR A C 1
ATOM 663 O O . THR A 1 88 ? -8.395 -2.185 10.023 1.00 92.94 88 THR A O 1
ATOM 666 N N . SER A 1 89 ? -8.843 -3.148 8.041 1.00 94.44 89 SER A N 1
ATOM 667 C CA . SER A 1 89 ? -10.239 -2.692 7.979 1.00 94.44 89 SER A CA 1
ATOM 668 C C . SER A 1 89 ? -11.055 -3.205 9.169 1.00 94.44 89 SER A C 1
ATOM 670 O O . SER A 1 89 ? -11.727 -2.423 9.839 1.00 94.44 89 SER A O 1
ATOM 672 N N . LEU A 1 90 ? -10.938 -4.496 9.494 1.00 94.31 90 LEU A N 1
ATOM 673 C CA . LEU A 1 90 ? -11.636 -5.111 10.626 1.00 94.31 90 LEU A CA 1
ATOM 674 C C . LEU A 1 90 ? -11.186 -4.534 11.974 1.00 94.31 90 LEU A C 1
ATOM 676 O O . LEU A 1 90 ? -12.024 -4.285 12.841 1.00 94.31 90 LEU A O 1
ATOM 680 N N . SER A 1 91 ? -9.886 -4.295 12.159 1.00 91.88 91 SER A N 1
ATOM 681 C CA . SER A 1 91 ? -9.355 -3.657 13.370 1.00 91.88 91 SER A CA 1
ATOM 682 C C . SER A 1 91 ? -9.917 -2.247 13.557 1.00 91.88 91 SER A C 1
ATOM 684 O O . SER A 1 91 ? -10.315 -1.884 14.661 1.00 91.88 91 SER A O 1
ATOM 686 N N . LEU A 1 92 ? -10.025 -1.469 12.477 1.00 91.12 92 LEU A N 1
ATOM 687 C CA . LEU A 1 92 ? -10.627 -0.135 12.517 1.00 91.12 92 LEU A CA 1
ATOM 688 C C . LEU A 1 92 ? -12.121 -0.173 12.843 1.00 91.12 92 LEU A C 1
ATOM 690 O O . LEU A 1 92 ? -12.584 0.657 13.622 1.00 91.12 92 LEU A O 1
ATOM 694 N N . CYS A 1 93 ? -12.864 -1.146 12.307 1.00 92.06 93 CYS A N 1
ATOM 695 C CA . CYS A 1 93 ? -14.261 -1.349 12.684 1.00 92.06 93 CYS A CA 1
ATOM 696 C C . CYS A 1 93 ? -14.394 -1.627 14.186 1.00 92.06 93 CYS A C 1
ATOM 698 O O . CYS A 1 93 ? -15.239 -1.023 14.835 1.00 92.06 93 CYS A O 1
ATOM 700 N N . LYS A 1 94 ? -13.554 -2.493 14.765 1.00 90.06 94 LYS A N 1
ATOM 701 C CA . LYS A 1 94 ? -13.591 -2.789 16.210 1.00 90.06 94 LYS A CA 1
ATOM 702 C C . LYS A 1 94 ? -13.333 -1.543 17.058 1.00 90.06 94 LYS A C 1
ATOM 704 O O . LYS A 1 94 ? -14.108 -1.265 17.962 1.00 90.06 94 LYS A O 1
ATOM 709 N N . ILE A 1 95 ? -12.309 -0.761 16.708 1.00 87.00 95 ILE A N 1
ATOM 710 C CA . ILE A 1 95 ? -11.970 0.481 17.421 1.00 87.00 95 ILE A CA 1
ATOM 711 C C . ILE A 1 95 ? -13.116 1.496 17.346 1.00 87.00 95 ILE A C 1
ATOM 713 O O . ILE A 1 95 ? -13.419 2.138 18.345 1.00 87.00 95 ILE A O 1
ATOM 717 N N . ALA A 1 96 ? -13.765 1.636 16.186 1.00 83.56 96 ALA A N 1
ATOM 718 C CA . ALA A 1 96 ? -14.907 2.537 16.044 1.00 83.56 96 ALA A CA 1
ATOM 719 C C . ALA A 1 96 ? -16.066 2.145 16.979 1.00 83.56 96 ALA A C 1
ATOM 721 O O . ALA A 1 96 ? -16.618 3.007 17.652 1.00 83.56 96 ALA A O 1
ATOM 722 N N . ASN A 1 97 ? -16.370 0.846 17.082 1.00 78.69 97 ASN A N 1
ATOM 723 C CA . ASN A 1 97 ? -17.417 0.350 17.979 1.00 78.69 97 ASN A CA 1
ATOM 724 C C . ASN A 1 97 ? -17.044 0.512 19.469 1.00 78.69 97 ASN A C 1
ATOM 726 O O . ASN A 1 97 ? -17.902 0.852 20.282 1.00 78.69 97 ASN A O 1
ATOM 730 N N . ASP A 1 98 ? -15.775 0.316 19.841 1.00 73.00 98 ASP A N 1
ATOM 731 C CA . ASP A 1 98 ? -15.311 0.514 21.225 1.00 73.00 98 ASP A CA 1
ATOM 732 C C . ASP A 1 98 ? -15.349 1.995 21.652 1.00 73.00 98 ASP A C 1
ATOM 734 O O . ASP A 1 98 ? -15.647 2.302 22.809 1.00 73.00 98 ASP A O 1
ATOM 738 N N . GLU A 1 99 ? -15.083 2.930 20.734 1.00 61.09 99 GLU A N 1
ATOM 739 C CA . GLU A 1 99 ? -15.188 4.372 21.002 1.00 61.09 99 GLU A CA 1
ATOM 740 C C . GLU A 1 99 ? -16.648 4.818 21.207 1.00 61.09 99 GLU A C 1
ATOM 742 O O . GLU A 1 99 ? -16.904 5.638 22.091 1.00 61.09 99 GLU A O 1
ATOM 747 N N . ASP A 1 100 ? -17.609 4.212 20.499 1.00 57.09 100 ASP A N 1
ATOM 748 C CA . ASP A 1 100 ? -19.052 4.432 20.712 1.00 57.09 100 ASP A CA 1
ATOM 749 C C . ASP A 1 100 ? -19.559 3.878 22.061 1.00 57.09 100 ASP A C 1
ATOM 751 O O . ASP A 1 100 ? -20.638 4.248 22.528 1.00 57.09 100 ASP A O 1
ATOM 755 N N . THR A 1 101 ? -18.775 3.029 22.740 1.00 50.50 101 THR A N 1
ATOM 756 C CA . THR A 1 101 ? -19.155 2.424 24.031 1.00 50.50 101 THR A CA 1
ATOM 757 C C . THR A 1 101 ? -18.616 3.186 25.250 1.00 50.50 101 THR A C 1
ATOM 759 O O . THR A 1 101 ? -18.832 2.757 26.385 1.00 50.50 101 THR A O 1
ATOM 762 N N . LYS A 1 102 ? -17.930 4.327 25.081 1.00 46.38 102 LYS A N 1
ATOM 763 C CA . LYS A 1 102 ? -17.556 5.184 26.220 1.00 46.38 102 LYS A CA 1
ATOM 764 C C . LYS A 1 102 ? -18.739 6.092 26.594 1.00 46.38 102 LYS A C 1
ATOM 766 O O . LYS A 1 102 ? -18.981 7.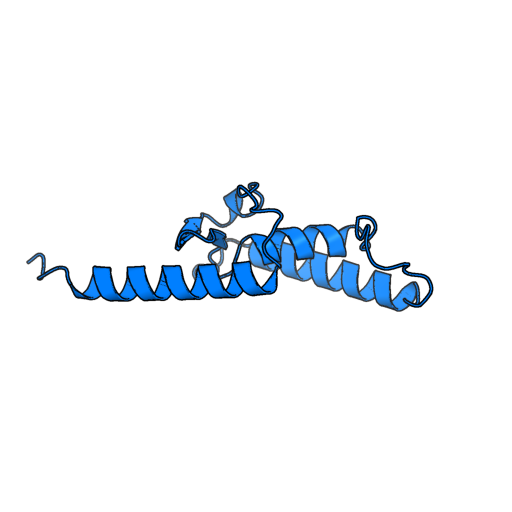068 25.884 1.00 46.38 102 LYS A O 1
ATOM 771 N N . PRO A 1 103 ? -19.466 5.833 27.705 1.00 43.53 103 PRO A N 1
ATOM 772 C CA . PRO A 1 103 ? -20.466 6.776 28.190 1.00 43.53 103 PRO A CA 1
ATOM 773 C C . PRO A 1 103 ? -19.783 8.116 28.481 1.00 43.53 103 PRO A C 1
ATOM 775 O O . PRO A 1 103 ? -18.659 8.156 28.988 1.00 43.53 103 PRO A O 1
ATOM 778 N N . GLY A 1 104 ? -20.461 9.195 28.089 1.00 51.31 104 GLY A N 1
ATOM 779 C CA . GLY A 1 104 ? -19.920 10.545 27.997 1.00 51.31 104 GLY A CA 1
ATOM 780 C C . GLY A 1 104 ? -19.054 10.984 29.177 1.00 51.31 104 GLY A C 1
ATOM 781 O O . GLY A 1 104 ? -19.382 10.773 30.343 1.00 51.31 104 GLY A O 1
ATOM 782 N N . ARG A 1 105 ? -17.958 11.675 28.857 1.00 41.94 105 ARG A N 1
ATOM 783 C CA . ARG A 1 105 ? -17.361 12.622 29.796 1.00 41.94 105 ARG A CA 1
ATOM 784 C C . ARG A 1 105 ? -18.052 13.964 29.587 1.00 41.94 105 ARG A C 1
ATOM 786 O O . ARG A 1 105 ? -17.818 14.618 28.572 1.00 41.94 105 ARG A O 1
ATOM 793 N N . CYS A 1 106 ? -18.951 14.284 30.515 1.00 39.44 106 CYS A N 1
ATOM 794 C CA . CYS A 1 106 ? -19.314 15.657 30.851 1.00 39.44 106 CYS A CA 1
ATOM 795 C C . CYS A 1 106 ? -18.098 16.404 31.411 1.00 39.44 106 CYS A C 1
ATOM 797 O O . CYS A 1 106 ? -17.227 15.733 32.019 1.00 39.44 106 CYS A O 1
#

Foldseek 3Di:
DAELLVLVVLVCLLVQVPPCPPDPCPPPDSVNSNVSNVVSVVVLVVLLPQDVPHWYAYLQGDTDGSVCSNDDDDDPPVDDSVRSVVSNVVNNVVVVVVVVPDDDDD

Secondary structure (DSSP, 8-state):
-EEHHHHHHHHHHHTTSTT-TTS-GGGS-HHHHHHHHHHHHHHHHHHHS--TT--EE-TT-PEEPGGGTTSPPP--TTS-HHHHHHHHHHHHHHHHHHHHTS----